Protein AF-0000000076749575 (afdb_homodimer)

Solvent-accessible surface area (backbone atoms only — not comparable to full-atom values): 9629 Å² total; per-residue (Å²): 115,35,79,46,55,61,67,62,52,51,49,38,52,52,51,30,51,53,47,58,76,42,40,63,67,50,50,54,54,46,70,73,43,54,82,83,35,70,66,35,48,53,51,51,49,49,53,54,43,32,58,53,61,72,65,56,68,36,31,25,46,58,69,53,49,50,50,46,53,52,40,45,53,50,48,62,72,40,41,64,64,51,51,59,54,70,72,96,116,34,80,48,56,62,67,62,52,50,46,39,50,51,51,29,50,52,47,59,75,43,39,63,67,51,50,54,55,46,69,73,42,56,81,82,34,68,66,36,49,52,51,51,48,47,53,54,44,31,57,53,60,75,66,54,66,36,31,25,45,57,69,53,49,50,50,47,52,51,40,46,53,50,47,62,72,40,41,66,64,51,51,58,53,69,73,96

Nearest PDB structures (foldseek):
  8buu-assembly1_9  TM=5.639E-01  e=2.829E+00  Neobacillus vireti
  5jw9-assembly1_B  TM=2.881E-01  e=9.577E-01  Homo sapiens
  1xaw-assembly1_A  TM=3.264E-01  e=3.708E+00  Homo sapiens
  8buu-assembly1_9  TM=5.636E-01  e=2.829E+00  Neobacillus vireti
  5jw9-assembly1_B  TM=2.879E-01  e=9.577E-01  Homo sapiens

Radius of gyration: 19.54 Å; Cα contacts (8 Å, |Δi|>4): 168; chains: 2; bounding box: 39×58×42 Å

pLDDT: mean 89.21, std 8.04, range [43.78, 97.44]

Secondary structure (DSSP, 8-state):
-EEE-HHHHHHHHHHHHHHHHTHHHHHHHHHTS-TTSHHHHHHHHHHHHHHHHTT--EEE-HHHHHHHHHHHHHHHHTHHHHHHHHT-/-EEE-HHHHHHHHHHHHHHHHTHHHHHHHHHTS-TTSHHHHHHHHHHHHHHHHTT--EEE-HHHHHHHHHHHHHHHHTHHHHHHHHT-

Sequence (176 aa):
MNIISIETLSRAISDARSIRLHHEPLANYLAQLDANDTNYEELHKLLQLSQQCENLEIQVKPEDAELINRFNALSDQLSYKLASMNAIMNIISIETLSRAISDARSIRLHHEPLANYLAQLDANDTNYEELHKLLQLSQQCENLEIQVKPEDAELINRFNALSDQLSYKLASMNAI

Foldseek 3Di:
DDDDDPVVLVVLLVVLVVCVVCVVVLVVVLVPDDCPDPVNVVSVVVNVVSVVSVVDDDDDPPVVVVVVVVVVVVCVVCVVVVVVVVVD/DDDDDPVVLVVLLVVLVVCVVCVVVLVVVLVPDDCPDPVNVVSVVVNVVSVVSVVDDDDDPPVVVVVVVVVVVVCVVCVVVVVVVVVD

Structure (mmCIF, N/CA/C/O backbone):
data_AF-0000000076749575-model_v1
#
loop_
_entity.id
_entity.type
_entity.pdbx_description
1 polymer 'Uncharacterized protein'
#
loop_
_atom_site.group_PDB
_atom_site.id
_atom_site.type_symbol
_atom_site.label_atom_id
_atom_site.label_alt_id
_atom_site.label_comp_id
_atom_site.label_asym_id
_atom_site.label_entity_id
_atom_site.label_seq_id
_atom_site.pdbx_PDB_ins_code
_atom_site.Cartn_x
_atom_site.Cartn_y
_atom_site.Cartn_z
_atom_site.occupancy
_atom_site.B_iso_or_equiv
_atom_site.auth_seq_id
_atom_site.auth_comp_id
_atom_site.auth_asym_id
_atom_site.auth_atom_id
_atom_site.pdbx_PDB_model_num
ATOM 1 N N . MET A 1 1 ? -20 5.863 -2.236 1 85.69 1 MET A N 1
ATOM 2 C CA . MET A 1 1 ? -18.641 5.312 -2.336 1 85.69 1 MET A CA 1
ATOM 3 C C . MET A 1 1 ? -17.891 5.945 -3.496 1 85.69 1 MET A C 1
ATOM 5 O O . MET A 1 1 ? -18.484 6.332 -4.5 1 85.69 1 MET A O 1
ATOM 9 N N . ASN A 1 2 ? -16.594 6.336 -3.266 1 90.06 2 ASN A N 1
ATOM 10 C CA . ASN A 1 2 ? -15.695 6.875 -4.289 1 90.06 2 ASN A CA 1
ATOM 11 C C . ASN A 1 2 ? -14.609 5.871 -4.668 1 90.06 2 ASN A C 1
ATOM 13 O O . ASN A 1 2 ? -14.109 5.141 -3.814 1 90.06 2 ASN A O 1
ATOM 17 N N . ILE A 1 3 ? -14.469 5.863 -5.934 1 90.94 3 ILE A N 1
ATOM 18 C CA . ILE A 1 3 ? -13.383 5.027 -6.426 1 90.94 3 ILE A CA 1
ATOM 19 C C . ILE A 1 3 ? -12.055 5.754 -6.238 1 90.94 3 ILE A C 1
ATOM 21 O O . ILE A 1 3 ? -11.93 6.938 -6.555 1 90.94 3 ILE A O 1
ATOM 25 N N . ILE A 1 4 ? -11.094 5.047 -5.672 1 91.25 4 ILE A N 1
ATOM 26 C CA . ILE A 1 4 ? -9.75 5.586 -5.508 1 91.25 4 ILE A CA 1
ATOM 27 C C . ILE A 1 4 ? -8.734 4.672 -6.195 1 91.25 4 ILE A C 1
ATOM 29 O O . ILE A 1 4 ? -8.914 3.451 -6.219 1 91.25 4 ILE A O 1
ATOM 33 N N . SER A 1 5 ? -7.801 5.355 -6.836 1 89.38 5 SER A N 1
ATOM 34 C CA . SER A 1 5 ? -6.773 4.543 -7.484 1 89.38 5 SER A CA 1
ATOM 35 C C . SER A 1 5 ? -5.906 3.824 -6.457 1 89.38 5 SER A C 1
ATOM 37 O O . SER A 1 5 ? -5.719 4.312 -5.344 1 89.38 5 SER A O 1
ATOM 39 N N . ILE A 1 6 ? -5.336 2.686 -6.801 1 88.44 6 ILE A N 1
ATOM 40 C CA . ILE A 1 6 ? -4.438 1.899 -5.961 1 88.44 6 ILE A CA 1
ATOM 41 C C . ILE A 1 6 ? -3.217 2.736 -5.586 1 88.44 6 ILE A C 1
ATOM 43 O O . ILE A 1 6 ? -2.725 2.654 -4.457 1 88.44 6 ILE A O 1
ATOM 47 N N . GLU A 1 7 ? -2.76 3.486 -6.508 1 87.62 7 GLU A N 1
ATOM 48 C CA . GLU A 1 7 ? -1.586 4.324 -6.281 1 87.62 7 GLU A CA 1
ATOM 49 C C . GLU A 1 7 ? -1.854 5.367 -5.199 1 87.62 7 GLU A C 1
ATOM 51 O O . GLU A 1 7 ? -1.022 5.578 -4.312 1 87.62 7 GLU A O 1
ATOM 56 N N . THR A 1 8 ? -3.014 6.004 -5.34 1 91.81 8 THR A N 1
ATOM 57 C CA . THR A 1 8 ? -3.393 7.023 -4.367 1 91.81 8 THR A CA 1
ATOM 58 C C . THR A 1 8 ? -3.518 6.418 -2.973 1 91.81 8 THR A C 1
ATOM 60 O O . THR A 1 8 ? -3.018 6.984 -1.997 1 91.81 8 THR A O 1
ATOM 63 N N . LEU A 1 9 ? -4.168 5.309 -2.902 1 92.56 9 LEU A N 1
ATOM 64 C CA . LEU A 1 9 ? -4.375 4.645 -1.62 1 92.56 9 LEU A CA 1
ATOM 65 C C . LEU A 1 9 ? -3.059 4.113 -1.064 1 92.56 9 LEU A C 1
ATOM 67 O O . LEU A 1 9 ? -2.781 4.254 0.128 1 92.56 9 LEU A O 1
ATOM 71 N N . SER A 1 10 ? -2.266 3.5 -1.906 1 89.38 10 SER A N 1
ATOM 72 C CA . SER A 1 10 ? -0.996 2.92 -1.481 1 89.38 10 SER A CA 1
ATOM 73 C C . SER A 1 10 ? -0.059 3.988 -0.928 1 89.38 10 SER A C 1
ATOM 75 O O . SER A 1 10 ? 0.671 3.744 0.035 1 89.38 10 SER A O 1
ATOM 77 N N . ARG A 1 11 ? -0.062 5.102 -1.52 1 90.88 11 ARG A N 1
ATOM 78 C CA . ARG A 1 11 ? 0.76 6.215 -1.054 1 90.88 11 ARG A CA 1
ATOM 79 C C . ARG A 1 11 ? 0.338 6.66 0.343 1 90.88 11 ARG A C 1
ATOM 81 O O . ARG A 1 11 ? 1.185 6.887 1.21 1 90.88 11 ARG A O 1
ATOM 88 N N . ALA A 1 12 ? -0.899 6.809 0.46 1 93.81 12 ALA A N 1
ATOM 89 C CA . ALA A 1 12 ? -1.414 7.227 1.761 1 93.81 12 ALA A CA 1
ATOM 90 C C . ALA A 1 12 ? -1.039 6.227 2.85 1 93.81 12 ALA A C 1
ATOM 92 O O . ALA A 1 12 ? -0.603 6.613 3.936 1 93.81 12 ALA A O 1
ATOM 93 N N . ILE A 1 13 ? -1.18 5.012 2.545 1 90.69 13 ILE A N 1
ATOM 94 C CA . ILE A 1 13 ? -0.894 3.949 3.504 1 90.69 13 ILE A CA 1
ATOM 95 C C . ILE A 1 13 ? 0.596 3.943 3.838 1 90.69 13 ILE A C 1
ATOM 97 O O . ILE A 1 13 ? 0.975 3.861 5.008 1 90.69 13 ILE A O 1
ATOM 101 N N . SER A 1 14 ? 1.415 4.043 2.85 1 89.38 14 SER A N 1
ATOM 102 C CA . SER A 1 14 ? 2.861 4.051 3.045 1 89.38 14 SER A CA 1
ATOM 103 C C . SER A 1 14 ? 3.303 5.25 3.879 1 89.38 14 SER A C 1
ATOM 105 O O . SER A 1 14 ? 4.109 5.109 4.797 1 89.38 14 SER A O 1
ATOM 107 N N . ASP A 1 15 ? 2.787 6.352 3.535 1 91.69 15 ASP A N 1
ATOM 108 C CA . ASP A 1 15 ? 3.145 7.559 4.27 1 91.69 15 ASP A CA 1
ATOM 109 C C . ASP A 1 15 ? 2.666 7.484 5.719 1 91.69 15 ASP A C 1
ATOM 111 O O . ASP A 1 15 ? 3.389 7.875 6.637 1 91.69 15 ASP A O 1
ATOM 115 N N . ALA A 1 16 ? 1.479 7 5.898 1 91.81 16 ALA A N 1
ATOM 116 C CA . ALA A 1 16 ? 0.948 6.871 7.25 1 91.81 16 ALA A CA 1
ATOM 117 C C . ALA A 1 16 ? 1.807 5.926 8.086 1 91.81 16 ALA A C 1
ATOM 119 O O . ALA A 1 16 ? 2.098 6.211 9.25 1 91.81 16 ALA A O 1
ATOM 120 N N . ARG A 1 17 ? 2.211 4.898 7.523 1 87.94 17 ARG A N 1
ATOM 121 C CA . ARG A 1 17 ? 3.064 3.943 8.227 1 87.94 17 ARG A CA 1
ATOM 122 C C . ARG A 1 17 ? 4.41 4.566 8.57 1 87.94 17 ARG A C 1
ATOM 124 O O . ARG A 1 17 ? 4.949 4.328 9.656 1 87.94 17 ARG A O 1
ATOM 131 N N . SER A 1 18 ? 4.934 5.25 7.66 1 89.81 18 SER A N 1
ATOM 132 C CA . SER A 1 18 ? 6.203 5.93 7.898 1 89.81 18 SER A CA 1
ATOM 133 C C . SER A 1 18 ? 6.098 6.91 9.062 1 89.81 18 SER A C 1
ATOM 135 O O . SER A 1 18 ? 6.988 6.973 9.906 1 89.81 18 SER A O 1
ATOM 137 N N . ILE A 1 19 ? 5.086 7.594 9.094 1 90.44 19 ILE A N 1
ATOM 138 C CA . ILE A 1 19 ? 4.863 8.57 10.148 1 90.44 19 ILE A CA 1
ATOM 139 C C . ILE A 1 19 ? 4.707 7.855 11.492 1 90.44 19 ILE A C 1
ATOM 141 O O . ILE A 1 19 ? 5.234 8.305 12.508 1 90.44 19 ILE A O 1
ATOM 145 N N . ARG A 1 20 ? 4.082 6.773 11.43 1 88.94 20 ARG A N 1
ATOM 146 C CA . ARG A 1 20 ? 3.9 5.984 12.641 1 88.94 20 ARG A CA 1
ATOM 147 C C . ARG A 1 20 ? 5.238 5.484 13.18 1 88.94 20 ARG A C 1
ATOM 149 O O . ARG A 1 20 ? 5.469 5.484 14.391 1 88.94 20 ARG A O 1
ATOM 156 N N . LEU A 1 21 ? 6.074 5.102 12.32 1 88.38 21 LEU A N 1
ATOM 157 C CA . LEU A 1 21 ? 7.387 4.586 12.703 1 88.38 21 LEU A CA 1
ATOM 158 C C . LEU A 1 21 ? 8.242 5.688 13.32 1 88.38 21 LEU A C 1
ATOM 160 O O . LEU A 1 21 ? 9.094 5.414 14.172 1 88.38 21 LEU A O 1
ATOM 164 N N . HIS A 1 22 ? 7.98 6.895 12.984 1 86.38 22 HIS A N 1
ATOM 165 C CA . HIS A 1 22 ? 8.758 8.031 13.477 1 86.38 22 HIS A CA 1
ATOM 166 C C . HIS A 1 22 ? 7.934 8.883 14.438 1 86.38 22 HIS A C 1
ATOM 168 O O . HIS A 1 22 ? 8.195 10.078 14.594 1 86.38 22 HIS A O 1
ATOM 174 N N . HIS A 1 23 ? 6.941 8.352 14.969 1 86.88 23 HIS A N 1
ATOM 175 C CA . HIS A 1 23 ? 5.992 9.109 15.773 1 86.88 23 HIS A CA 1
ATOM 176 C C . HIS A 1 23 ? 6.691 9.805 16.938 1 86.88 23 HIS A C 1
ATOM 178 O O . HIS A 1 23 ? 6.434 10.977 17.203 1 86.88 23 HIS A O 1
ATOM 184 N N . GLU A 1 24 ? 7.594 9.086 17.562 1 86.62 24 GLU A N 1
ATOM 185 C CA . GLU A 1 24 ? 8.227 9.625 18.766 1 86.62 24 GLU A CA 1
ATOM 186 C C . GLU A 1 24 ? 9.117 10.82 18.422 1 86.62 24 GLU A C 1
ATOM 188 O O . GLU A 1 24 ? 8.984 11.891 19.016 1 86.62 24 GLU A O 1
ATOM 193 N N . PRO A 1 25 ? 10.055 10.648 17.516 1 86.69 25 PRO A N 1
ATOM 194 C CA . PRO A 1 25 ? 10.852 11.82 17.141 1 86.69 25 PRO A CA 1
ATOM 195 C C . PRO A 1 25 ? 9.984 13.008 16.719 1 86.69 25 PRO A C 1
ATOM 197 O O . PRO A 1 25 ? 10.305 14.156 17.047 1 86.69 25 PRO A O 1
ATOM 200 N N . LEU A 1 26 ? 8.922 12.812 16.016 1 87.88 26 LEU A N 1
ATOM 201 C CA . LEU A 1 26 ? 8.039 13.875 15.547 1 87.88 26 LEU A CA 1
ATOM 202 C C . LEU A 1 26 ? 7.32 14.531 16.719 1 87.88 26 LEU A C 1
ATOM 204 O O . LEU A 1 26 ? 7.195 15.758 16.766 1 87.88 26 LEU A O 1
ATOM 208 N N . ALA A 1 27 ? 6.875 13.703 17.578 1 86.06 27 ALA A N 1
ATOM 209 C CA . ALA A 1 27 ? 6.195 14.219 18.75 1 86.06 27 ALA A CA 1
ATOM 210 C C . ALA A 1 27 ? 7.141 15.062 19.609 1 86.06 27 ALA A C 1
ATOM 212 O O . ALA A 1 27 ? 6.75 16.109 20.125 1 86.06 27 ALA A O 1
ATOM 213 N N . ASN A 1 28 ? 8.328 14.625 19.75 1 87.19 28 ASN A N 1
ATOM 214 C CA . ASN A 1 28 ? 9.336 15.375 20.5 1 87.19 28 ASN A CA 1
ATOM 215 C C . ASN A 1 28 ? 9.641 16.719 19.844 1 87.19 28 ASN A C 1
ATOM 217 O O . ASN A 1 28 ? 9.797 17.719 20.531 1 87.19 28 ASN A O 1
ATOM 221 N N . TYR A 1 29 ? 9.797 16.672 18.578 1 87.75 29 TYR A N 1
ATOM 222 C CA . TYR A 1 29 ? 10.016 17.906 17.828 1 87.75 29 TYR A CA 1
ATOM 223 C C . TYR A 1 29 ? 8.852 18.875 18.016 1 87.75 29 TYR A C 1
ATOM 225 O O . TYR A 1 29 ? 9.062 20.062 18.266 1 87.75 29 TYR A O 1
ATOM 233 N N . LEU A 1 30 ? 7.648 18.344 18.031 1 89.38 30 LEU A N 1
ATOM 234 C CA . LEU A 1 30 ? 6.453 19.172 18.172 1 89.38 30 LEU A CA 1
ATOM 235 C C . LEU A 1 30 ? 6.359 19.781 19.562 1 89.38 30 LEU A C 1
ATOM 237 O O . LEU A 1 30 ? 5.887 20.906 19.734 1 89.38 30 LEU A O 1
ATOM 241 N N . ALA A 1 31 ? 6.781 19.062 20.469 1 89.62 31 ALA A N 1
ATOM 242 C CA . ALA A 1 31 ? 6.727 19.516 21.859 1 89.62 31 ALA A CA 1
ATOM 243 C C . ALA A 1 31 ? 7.629 20.719 22.078 1 89.62 31 ALA A C 1
ATOM 245 O O . ALA A 1 31 ? 7.449 21.484 23.031 1 89.62 31 ALA A O 1
ATOM 246 N N . GLN A 1 32 ? 8.586 20.828 21.203 1 89.12 32 GLN A N 1
ATOM 247 C CA . GLN A 1 32 ? 9.539 21.938 21.328 1 89.12 32 GLN A CA 1
ATOM 248 C C . GLN A 1 32 ? 9.047 23.172 20.594 1 89.12 32 GLN A C 1
ATOM 250 O O . GLN A 1 32 ? 9.602 24.266 20.766 1 89.12 32 GLN A O 1
ATOM 255 N N . LEU A 1 33 ? 8.031 22.969 19.828 1 88 33 LEU A N 1
ATOM 256 C CA . LEU A 1 33 ? 7.508 24.078 19.031 1 88 33 LEU A CA 1
ATOM 257 C C . LEU A 1 33 ? 6.375 24.781 19.766 1 88 33 LEU A C 1
ATOM 259 O O . LEU A 1 33 ? 5.652 24.172 20.547 1 88 33 LEU A O 1
ATOM 263 N N . ASP A 1 34 ? 6.309 26.109 19.438 1 91.06 34 ASP A N 1
ATOM 264 C CA . ASP A 1 34 ? 5.137 26.859 19.875 1 91.06 34 ASP A CA 1
ATOM 265 C C . ASP A 1 34 ? 3.883 26.406 19.125 1 91.06 34 ASP A C 1
ATOM 267 O O . ASP A 1 34 ? 3.924 26.188 17.922 1 91.06 34 ASP A O 1
ATOM 271 N N . ALA A 1 35 ? 2.744 26.266 19.859 1 86.56 35 ALA A N 1
ATOM 272 C CA . ALA A 1 35 ? 1.498 25.781 19.281 1 86.56 35 ALA A CA 1
ATOM 273 C C . ALA A 1 35 ? 0.988 26.719 18.188 1 86.56 35 ALA A C 1
ATOM 275 O O . ALA A 1 35 ? 0.21 26.312 17.328 1 86.56 35 ALA A O 1
ATOM 276 N N . ASN A 1 36 ? 1.546 27.953 18.234 1 91.06 36 ASN A N 1
ATOM 277 C CA . ASN A 1 36 ? 1.109 28.938 17.25 1 91.06 36 ASN A CA 1
ATOM 278 C C . ASN A 1 36 ? 2.035 28.969 16.047 1 91.06 36 ASN A C 1
ATOM 280 O O . ASN A 1 36 ? 1.785 29.703 15.086 1 91.06 36 ASN A O 1
ATOM 284 N N . ASP A 1 37 ? 2.971 28.156 16.062 1 90.5 37 ASP A N 1
ATOM 285 C CA . ASP A 1 37 ? 3.889 28.031 14.93 1 90.5 37 ASP A CA 1
ATOM 286 C C . ASP A 1 37 ? 3.234 27.281 13.773 1 90.5 37 ASP A C 1
ATOM 288 O O . ASP A 1 37 ? 2.543 26.281 13.984 1 90.5 37 ASP A O 1
ATOM 292 N N . THR A 1 38 ? 3.379 27.859 12.602 1 89.94 38 THR A N 1
ATOM 293 C CA . THR A 1 38 ? 2.803 27.25 11.406 1 89.94 38 THR A CA 1
ATOM 294 C C . THR A 1 38 ? 3.293 25.812 11.242 1 89.94 38 THR A C 1
ATOM 296 O O . THR A 1 38 ? 2.533 24.938 10.828 1 89.94 38 THR A O 1
ATOM 299 N N . ASN A 1 39 ? 4.527 25.594 11.586 1 87.06 39 ASN A N 1
ATOM 300 C CA . ASN A 1 39 ? 5.082 24.234 11.5 1 87.06 39 ASN A CA 1
ATOM 301 C C . ASN A 1 39 ? 4.391 23.281 12.477 1 87.06 39 ASN A C 1
ATOM 303 O O . ASN A 1 39 ? 4.172 22.125 12.156 1 87.06 39 ASN A O 1
ATOM 307 N N . TYR A 1 40 ? 4.141 23.812 13.609 1 91.88 40 TYR A N 1
ATOM 308 C CA . TYR A 1 40 ? 3.43 23 14.594 1 91.88 40 TYR A CA 1
ATOM 309 C C . TYR A 1 40 ? 2.053 22.594 14.078 1 91.88 40 TYR A C 1
ATOM 311 O O . TYR A 1 40 ? 1.685 21.422 14.125 1 91.88 40 TYR A O 1
ATOM 319 N N . GLU A 1 41 ? 1.315 23.531 13.562 1 93.75 41 GLU A N 1
ATOM 320 C CA . GLU A 1 41 ? -0.039 23.281 13.086 1 93.75 41 GLU A CA 1
ATOM 321 C C . GLU A 1 41 ? -0.037 22.25 11.953 1 93.75 41 GLU A C 1
ATOM 323 O O . GLU A 1 41 ? -0.853 21.328 11.938 1 93.75 41 GLU A O 1
ATOM 328 N N . GLU A 1 42 ? 0.853 22.453 11.039 1 93.62 42 GLU A N 1
ATOM 329 C CA . GLU A 1 42 ? 0.911 21.594 9.859 1 93.62 42 GLU A CA 1
ATOM 330 C C . GLU A 1 42 ? 1.322 20.172 10.242 1 93.62 42 GLU A C 1
ATOM 332 O O . GLU A 1 42 ? 0.713 19.203 9.789 1 93.62 42 GLU A O 1
ATOM 337 N N . LEU A 1 43 ? 2.285 20.078 11.07 1 92.12 43 LEU A N 1
ATOM 338 C CA . LEU A 1 43 ? 2.777 18.766 11.477 1 92.12 43 LEU A CA 1
ATOM 339 C C . LEU A 1 43 ? 1.768 18.062 12.375 1 92.12 43 LEU A C 1
ATOM 341 O O . LEU A 1 43 ? 1.584 16.844 12.281 1 92.12 43 LEU A O 1
ATOM 345 N N . HIS A 1 44 ? 1.234 18.828 13.227 1 93.44 44 HIS A N 1
ATOM 346 C CA . HIS A 1 44 ? 0.193 18.281 14.086 1 93.44 44 HIS A CA 1
ATOM 347 C C . HIS A 1 44 ? -0.973 17.734 13.258 1 93.44 44 HIS A C 1
ATOM 349 O O . HIS A 1 44 ? -1.472 16.641 13.523 1 93.44 44 HIS A O 1
ATOM 355 N N . LYS A 1 45 ? -1.374 18.516 12.289 1 95.25 45 LYS A N 1
ATOM 356 C CA . LYS A 1 45 ? -2.445 18.094 11.391 1 95.25 45 LYS A CA 1
ATOM 357 C C . LYS A 1 45 ? -2.055 16.828 10.625 1 95.25 45 LYS A C 1
ATOM 359 O O . LYS A 1 45 ? -2.881 15.945 10.422 1 95.25 45 LYS A O 1
ATOM 364 N N . LEU A 1 46 ? -0.857 16.797 10.188 1 95.25 46 LEU A N 1
ATOM 365 C CA . LEU A 1 46 ? -0.363 15.633 9.477 1 95.25 46 LEU A CA 1
ATOM 366 C C . LEU A 1 46 ? -0.442 14.383 10.352 1 95.25 46 LEU A C 1
ATOM 368 O O . LEU A 1 46 ? -0.852 13.32 9.891 1 95.25 46 LEU A O 1
ATOM 372 N N . LEU A 1 47 ? -0.092 14.508 11.562 1 93.19 47 LEU A N 1
ATOM 373 C CA . LEU A 1 47 ? -0.141 13.383 12.492 1 93.19 47 LEU A CA 1
ATOM 374 C C . LEU A 1 47 ? -1.573 12.898 12.688 1 93.19 47 LEU A C 1
ATOM 376 O O . LEU A 1 47 ? -1.827 11.695 12.719 1 93.19 47 LEU A O 1
ATOM 380 N N . GLN A 1 48 ? -2.461 13.844 12.859 1 93.62 48 GLN A N 1
ATOM 381 C CA . GLN A 1 48 ? -3.867 13.508 13.047 1 93.62 48 GLN A CA 1
ATOM 382 C C . GLN A 1 48 ? -4.43 12.789 11.828 1 93.62 48 GLN A C 1
ATOM 384 O O . GLN A 1 48 ? -5.121 11.773 11.961 1 93.62 48 GLN A O 1
ATOM 389 N N . LEU A 1 49 ? -4.129 13.367 10.688 1 95.88 49 LEU A N 1
ATOM 390 C CA . LEU A 1 49 ? -4.605 12.75 9.453 1 95.88 49 LEU A CA 1
ATOM 391 C C . LEU A 1 49 ? -4.008 11.359 9.273 1 95.88 49 LEU A C 1
ATOM 393 O O . LEU A 1 49 ? -4.691 10.445 8.805 1 95.88 49 LEU A O 1
ATOM 397 N N . SER A 1 50 ? -2.785 11.156 9.555 1 94.31 50 SER A N 1
ATOM 398 C CA . SER A 1 50 ? -2.129 9.859 9.43 1 94.31 50 SER A CA 1
ATOM 399 C C . SER A 1 50 ? -2.834 8.805 10.273 1 94.31 50 SER A C 1
ATOM 401 O O . SER A 1 50 ? -3.025 7.672 9.82 1 94.31 50 SER A O 1
ATOM 403 N N . GLN A 1 51 ? -3.217 9.141 11.5 1 92.38 51 GLN A N 1
ATOM 404 C CA . GLN A 1 51 ? -3.916 8.211 12.383 1 92.38 51 GLN A CA 1
ATOM 405 C C . GLN A 1 51 ? -5.277 7.828 11.805 1 92.38 51 GLN A C 1
ATOM 407 O O . GLN A 1 51 ? -5.699 6.672 11.906 1 92.38 51 GLN A O 1
ATOM 412 N N . GLN A 1 52 ? -5.883 8.797 11.25 1 93.25 52 GLN A N 1
ATOM 413 C CA . GLN A 1 52 ? -7.191 8.539 10.656 1 93.25 52 GLN A CA 1
ATOM 414 C C . GLN A 1 52 ? -7.074 7.617 9.445 1 93.25 52 GLN A C 1
ATOM 416 O O . GLN A 1 52 ? -7.953 6.789 9.203 1 93.25 52 GLN A O 1
ATOM 421 N N . CYS A 1 53 ? -5.941 7.75 8.711 1 93.06 53 CYS A N 1
ATOM 422 C CA . CYS A 1 53 ? -5.734 6.934 7.52 1 93.06 53 CYS A CA 1
ATOM 423 C C . CYS A 1 53 ? -5.508 5.473 7.895 1 93.06 53 CYS A C 1
ATOM 425 O O . CYS A 1 53 ? -5.75 4.574 7.086 1 93.06 53 CYS A O 1
ATOM 427 N N . GLU A 1 54 ? -5.156 5.234 9.07 1 86.19 54 GLU A N 1
ATOM 428 C CA . GLU A 1 54 ? -4.926 3.861 9.516 1 86.19 54 GLU A CA 1
ATOM 429 C C . GLU A 1 54 ? -6.242 3.139 9.773 1 86.19 54 GLU A C 1
ATOM 431 O O . GLU A 1 54 ? -6.277 1.91 9.859 1 86.19 54 GLU A O 1
ATOM 436 N N . ASN A 1 55 ? -7.266 3.895 9.883 1 84.31 55 ASN A N 1
ATOM 437 C CA . ASN A 1 55 ? -8.555 3.316 10.234 1 84.31 55 ASN A CA 1
ATOM 438 C C . ASN A 1 55 ? -9.539 3.361 9.062 1 84.31 55 ASN A C 1
ATOM 440 O O . ASN A 1 55 ? -10.75 3.346 9.266 1 84.31 55 ASN A O 1
ATOM 444 N N . LEU A 1 56 ? -9 3.475 7.922 1 88.81 56 LEU A N 1
ATOM 445 C CA . LEU A 1 56 ? -9.852 3.529 6.738 1 88.81 56 LEU A CA 1
ATOM 446 C C . LEU A 1 56 ? -10.586 2.209 6.539 1 88.81 56 LEU A C 1
ATOM 448 O O . LEU A 1 56 ? -10.031 1.138 6.785 1 88.81 56 LEU A O 1
ATOM 452 N N . GLU A 1 57 ? -11.828 2.396 6.156 1 87.88 57 GLU A N 1
ATOM 453 C CA . GLU A 1 57 ? -12.578 1.229 5.711 1 87.88 57 GLU A CA 1
ATOM 454 C C . GLU A 1 57 ? -12.539 1.091 4.191 1 87.88 57 GLU A C 1
ATOM 456 O O . GLU A 1 57 ? -13.062 1.943 3.471 1 87.88 57 GLU A O 1
ATOM 461 N N . ILE A 1 58 ? -11.969 0.084 3.723 1 92.31 58 ILE A N 1
ATOM 462 C CA . ILE A 1 58 ? -11.789 -0.16 2.295 1 92.31 58 ILE A CA 1
ATOM 463 C C . ILE A 1 58 ? -12.734 -1.271 1.84 1 92.31 58 ILE A C 1
ATOM 465 O O . ILE A 1 58 ? -12.836 -2.314 2.49 1 92.31 58 ILE A O 1
ATOM 469 N N . GLN A 1 59 ? -13.367 -0.912 0.755 1 92.62 59 GLN A N 1
ATOM 470 C CA . GLN A 1 59 ? -14.266 -1.908 0.192 1 92.62 59 GLN A CA 1
ATOM 471 C C . GLN A 1 59 ? -13.852 -2.293 -1.225 1 92.62 59 GLN A C 1
ATOM 473 O O . GLN A 1 59 ? -13.422 -1.44 -2.004 1 92.62 59 GLN A O 1
ATOM 478 N N . VAL A 1 60 ? -13.961 -3.611 -1.484 1 92.25 60 VAL A N 1
ATOM 479 C CA . VAL A 1 60 ? -13.711 -4.141 -2.82 1 92.25 60 VAL A CA 1
ATOM 480 C C . VAL A 1 60 ? -14.828 -5.102 -3.211 1 92.25 60 VAL A C 1
ATOM 482 O O . VAL A 1 60 ? -15.609 -5.539 -2.357 1 92.25 60 VAL A O 1
ATOM 485 N N . LYS A 1 61 ? -14.992 -5.27 -4.504 1 93.12 61 LYS A N 1
ATOM 486 C CA . LYS A 1 61 ? -15.922 -6.293 -4.969 1 93.12 61 LYS A CA 1
ATOM 487 C C . LYS A 1 61 ? -15.547 -7.668 -4.422 1 93.12 61 LYS A C 1
ATOM 489 O O . LYS A 1 61 ? -14.367 -7.934 -4.16 1 93.12 61 LYS A O 1
ATOM 494 N N . PRO A 1 62 ? -16.547 -8.469 -4.184 1 93.81 62 PRO A N 1
ATOM 495 C CA . PRO A 1 62 ? -16.266 -9.812 -3.668 1 93.81 62 PRO A CA 1
ATOM 496 C C . PRO A 1 62 ? -15.227 -10.555 -4.488 1 93.81 62 PRO A C 1
ATOM 498 O O . PRO A 1 62 ? -14.352 -11.219 -3.926 1 93.81 62 PRO A O 1
ATOM 501 N N . GLU A 1 63 ? -15.289 -10.477 -5.781 1 93.62 63 GLU A N 1
ATOM 502 C CA . GLU A 1 63 ? -14.336 -11.156 -6.656 1 93.62 63 GLU A CA 1
ATOM 503 C C . GLU A 1 63 ? -12.922 -10.609 -6.469 1 93.62 63 GLU A C 1
ATOM 505 O O . GLU A 1 63 ? -11.945 -11.352 -6.566 1 93.62 63 GLU A O 1
ATOM 510 N N . ASP A 1 64 ? -12.891 -9.312 -6.254 1 93.69 64 ASP A N 1
ATOM 511 C CA . ASP A 1 64 ? -11.594 -8.703 -6.02 1 93.69 64 ASP A CA 1
ATOM 512 C C . ASP A 1 64 ? -11.031 -9.102 -4.656 1 93.69 64 ASP A C 1
ATOM 514 O O . ASP A 1 64 ? -9.828 -9.305 -4.508 1 93.69 64 ASP A O 1
ATOM 518 N N . ALA A 1 65 ? -11.914 -9.18 -3.648 1 94.69 65 ALA A N 1
ATOM 519 C CA . ALA A 1 65 ? -11.477 -9.648 -2.334 1 94.69 65 ALA A CA 1
ATOM 520 C C . ALA A 1 65 ? -10.914 -11.062 -2.418 1 94.69 65 ALA A C 1
ATOM 522 O O . ALA A 1 65 ? -9.883 -11.359 -1.811 1 94.69 65 ALA A O 1
ATOM 523 N N . GLU A 1 66 ? -11.578 -11.867 -3.172 1 95.56 66 GLU A N 1
ATOM 524 C CA . GLU A 1 66 ? -11.102 -13.234 -3.361 1 95.56 66 GLU A CA 1
ATOM 525 C C . GLU A 1 66 ? -9.758 -13.258 -4.09 1 95.56 66 GLU A C 1
ATOM 527 O O . GLU A 1 66 ? -8.867 -14.031 -3.738 1 95.56 66 GLU A O 1
ATOM 532 N N . LEU A 1 67 ? -9.664 -12.438 -5.129 1 96.56 67 LEU A N 1
ATOM 533 C CA . LEU A 1 67 ? -8.422 -12.305 -5.879 1 96.56 67 LEU A CA 1
ATOM 534 C C . LEU A 1 67 ? -7.27 -11.93 -4.957 1 96.56 67 LEU A C 1
ATOM 536 O O . LEU A 1 67 ? -6.203 -12.547 -5.008 1 96.56 67 LEU A O 1
ATOM 540 N N . ILE A 1 68 ? -7.453 -10.961 -4.125 1 96.31 68 ILE A N 1
ATOM 541 C CA . ILE A 1 68 ? -6.445 -10.461 -3.197 1 96.31 68 ILE A CA 1
ATOM 542 C C . ILE A 1 68 ? -6.02 -11.586 -2.25 1 96.31 68 ILE A C 1
ATOM 544 O O . ILE A 1 68 ? -4.824 -11.805 -2.041 1 96.31 68 ILE A O 1
ATOM 548 N N . ASN A 1 69 ? -6.992 -12.305 -1.732 1 96.25 69 ASN A N 1
ATOM 549 C CA . ASN A 1 69 ? -6.699 -13.383 -0.797 1 96.25 69 ASN A CA 1
ATOM 550 C C . ASN A 1 69 ? -5.91 -14.508 -1.467 1 96.25 69 ASN A C 1
ATOM 552 O O . ASN A 1 69 ? -4.957 -15.023 -0.89 1 96.25 69 ASN A O 1
ATOM 556 N N . ARG A 1 70 ? -6.262 -14.82 -2.654 1 96.75 70 ARG A N 1
ATOM 557 C CA . ARG A 1 70 ? -5.562 -15.859 -3.4 1 96.75 70 ARG A CA 1
ATOM 558 C C . ARG A 1 70 ? -4.141 -15.43 -3.742 1 96.75 70 ARG A C 1
ATOM 560 O O . ARG A 1 70 ? -3.199 -16.219 -3.611 1 96.75 70 ARG A O 1
ATOM 567 N N . PHE A 1 71 ? -4.016 -14.203 -4.105 1 97.38 71 PHE A N 1
ATOM 568 C CA . PHE A 1 71 ? -2.701 -13.68 -4.453 1 97.38 71 PHE A CA 1
ATOM 569 C C . PHE A 1 71 ? -1.785 -13.656 -3.234 1 97.38 71 PHE A C 1
ATOM 571 O O . PHE A 1 71 ? -0.64 -14.109 -3.305 1 97.38 71 PHE A O 1
ATOM 578 N N . ASN A 1 72 ? -2.297 -13.172 -2.182 1 96.56 72 ASN A N 1
ATOM 579 C CA . ASN A 1 72 ? -1.49 -13.133 -0.967 1 96.56 72 ASN A CA 1
ATOM 580 C C . ASN A 1 72 ? -1.086 -14.531 -0.51 1 96.56 72 ASN A C 1
ATOM 582 O O . ASN A 1 72 ? 0.057 -14.75 -0.104 1 96.56 72 ASN A O 1
ATOM 586 N N . ALA A 1 73 ? -2.062 -15.516 -0.569 1 96.31 73 ALA A N 1
ATOM 587 C CA . ALA A 1 73 ? -1.775 -16.891 -0.158 1 96.31 73 ALA A CA 1
ATOM 588 C C . ALA A 1 73 ? -0.695 -17.516 -1.038 1 96.31 73 ALA A C 1
ATOM 590 O O . ALA A 1 73 ? 0.237 -18.141 -0.535 1 96.31 73 ALA A O 1
ATOM 591 N N . LEU A 1 74 ? -0.79 -17.281 -2.316 1 96.38 74 LEU A N 1
ATOM 592 C CA . LEU A 1 74 ? 0.177 -17.859 -3.248 1 96.38 74 LEU A CA 1
ATOM 593 C C . LEU A 1 74 ? 1.536 -17.172 -3.102 1 96.38 74 LEU A C 1
ATOM 595 O O . LEU A 1 74 ? 2.574 -17.844 -3.174 1 96.38 74 LEU A O 1
ATOM 599 N N . SER A 1 75 ? 1.543 -15.867 -2.91 1 94.5 75 SER A N 1
ATOM 600 C CA . SER A 1 75 ? 2.777 -15.125 -2.672 1 94.5 75 SER A CA 1
ATOM 601 C C . SER A 1 75 ? 3.502 -15.641 -1.433 1 94.5 75 SER A C 1
ATOM 603 O O . SER A 1 75 ? 4.727 -15.789 -1.439 1 94.5 75 SER A O 1
ATOM 605 N N . ASP A 1 76 ? 2.756 -15.914 -0.355 1 93.94 76 ASP A N 1
ATOM 606 C CA . ASP A 1 76 ? 3.332 -16.469 0.863 1 93.94 76 ASP A CA 1
ATOM 607 C C . ASP A 1 76 ? 3.949 -17.844 0.598 1 93.94 76 ASP A C 1
ATOM 609 O O . ASP A 1 76 ? 5.043 -18.141 1.086 1 93.94 76 ASP A O 1
ATOM 613 N N . GLN A 1 77 ? 3.209 -18.594 -0.187 1 92.94 77 GLN A N 1
ATOM 614 C CA . GLN A 1 77 ? 3.637 -19.953 -0.473 1 92.94 77 GLN A CA 1
ATOM 615 C C . GLN A 1 77 ? 4.926 -19.969 -1.292 1 92.94 77 GLN A C 1
ATOM 617 O O . GLN A 1 77 ? 5.781 -20.828 -1.099 1 92.94 77 GLN A O 1
ATOM 622 N N . LEU A 1 78 ? 5.086 -18.953 -2.113 1 92.56 78 LEU A N 1
ATOM 623 C CA . LEU A 1 78 ? 6.199 -18.953 -3.057 1 92.56 78 LEU A CA 1
ATOM 624 C C . LEU A 1 78 ? 7.289 -17.984 -2.613 1 92.56 78 LEU A C 1
ATOM 626 O O . LEU A 1 78 ? 8.211 -17.688 -3.375 1 92.56 78 LEU A O 1
ATOM 630 N N . SER A 1 79 ? 7.148 -17.438 -1.416 1 87.12 79 SER A N 1
ATOM 631 C CA . SER A 1 79 ? 8.031 -16.375 -0.938 1 87.12 79 SER A CA 1
ATOM 632 C C . SER A 1 79 ? 9.492 -16.828 -0.97 1 87.12 79 SER A C 1
ATOM 634 O O . SER A 1 79 ? 10.375 -16.047 -1.364 1 87.12 79 SER A O 1
ATOM 636 N N . TYR A 1 80 ? 9.711 -18.016 -0.586 1 82.88 80 TYR A N 1
ATOM 637 C CA . TYR A 1 80 ? 11.078 -18.516 -0.559 1 82.88 80 TYR A CA 1
ATOM 638 C C . TYR A 1 80 ? 11.641 -18.656 -1.971 1 82.88 80 TYR A C 1
ATOM 640 O O . TYR A 1 80 ? 12.797 -18.297 -2.223 1 82.88 80 TYR A O 1
ATOM 648 N N . LYS A 1 81 ? 10.828 -19.172 -2.885 1 80.31 81 LYS A N 1
ATOM 649 C CA . LYS A 1 81 ? 11.242 -19.344 -4.273 1 80.31 81 LYS A CA 1
ATOM 650 C C . LYS A 1 81 ? 11.547 -18 -4.922 1 80.31 81 LYS A C 1
ATOM 652 O O . LYS A 1 81 ? 12.547 -17.844 -5.629 1 80.31 81 LYS A O 1
ATOM 657 N N . LEU A 1 82 ? 10.781 -17.031 -4.621 1 82.69 82 LEU A N 1
ATOM 658 C CA . LEU A 1 82 ? 10.945 -15.68 -5.16 1 82.69 82 LEU A CA 1
ATOM 659 C C . LEU A 1 82 ? 12.195 -15.016 -4.598 1 82.69 82 LEU A C 1
ATOM 661 O O . LEU A 1 82 ? 12.922 -14.336 -5.324 1 82.69 82 LEU A O 1
ATOM 665 N N . ALA A 1 83 ? 12.422 -15.188 -3.35 1 78.5 83 ALA A N 1
ATOM 666 C CA . ALA A 1 83 ? 13.609 -14.625 -2.713 1 78.5 83 ALA A CA 1
ATOM 667 C C . ALA A 1 83 ? 14.883 -15.188 -3.336 1 78.5 83 ALA A C 1
ATOM 669 O O . ALA A 1 83 ? 15.867 -14.461 -3.52 1 78.5 83 ALA A O 1
ATOM 670 N N . SER A 1 84 ? 14.867 -16.375 -3.609 1 75.38 84 SER A N 1
ATOM 671 C CA . SER A 1 84 ? 16.031 -17.016 -4.203 1 75.38 84 SER A CA 1
ATOM 672 C C . SER A 1 84 ? 16.297 -16.5 -5.613 1 75.38 84 SER A C 1
ATOM 674 O O . SER A 1 84 ? 17.438 -16.453 -6.059 1 75.38 84 SER A O 1
ATOM 676 N N . MET A 1 85 ? 15.305 -16.094 -6.281 1 73.56 85 MET A N 1
ATOM 677 C CA . MET A 1 85 ? 15.43 -15.57 -7.641 1 73.56 85 MET A CA 1
ATOM 678 C C . MET A 1 85 ? 15.969 -14.148 -7.637 1 73.56 85 MET A C 1
ATOM 680 O O . MET A 1 85 ? 16.656 -13.734 -8.57 1 73.56 85 MET A O 1
ATOM 684 N N . ASN A 1 86 ? 15.5 -13.391 -6.645 1 63.53 86 ASN A N 1
ATOM 685 C CA . ASN A 1 86 ? 15.969 -12.008 -6.535 1 63.53 86 ASN A CA 1
ATOM 686 C C . ASN A 1 86 ? 17.438 -11.945 -6.137 1 63.53 86 ASN A C 1
ATOM 688 O O . ASN A 1 86 ? 18.078 -10.906 -6.309 1 63.53 86 ASN A O 1
ATOM 692 N N . ALA A 1 87 ? 17.828 -12.977 -5.48 1 56.91 87 ALA A N 1
ATOM 693 C CA . ALA A 1 87 ? 19.219 -13.062 -5.066 1 56.91 87 ALA A CA 1
ATOM 694 C C . ALA A 1 87 ? 20.125 -13.438 -6.242 1 56.91 87 ALA A C 1
ATOM 696 O O . ALA A 1 87 ? 21.344 -13.352 -6.145 1 56.91 87 ALA A O 1
ATOM 697 N N . ILE A 1 88 ? 19.516 -13.75 -7.281 1 43.81 88 ILE A N 1
ATOM 698 C CA . ILE A 1 88 ? 20.359 -14.039 -8.438 1 43.81 88 ILE A CA 1
ATOM 699 C C . ILE A 1 88 ? 20.438 -12.812 -9.344 1 43.81 88 ILE A C 1
ATOM 701 O O . ILE A 1 88 ? 19.438 -12.125 -9.555 1 43.81 88 ILE A O 1
ATOM 705 N N . MET B 1 1 ? -20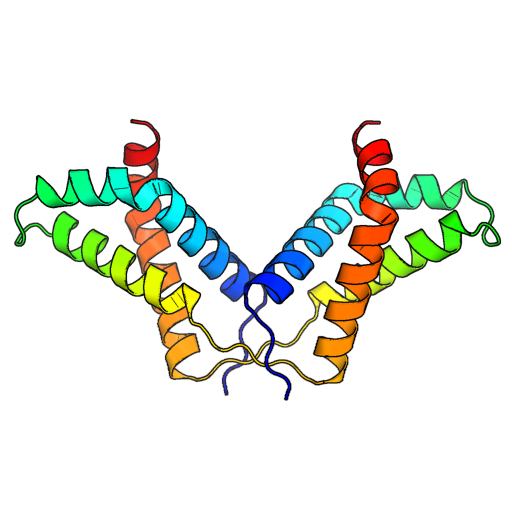.109 -5.746 -1.809 1 85.44 1 MET B N 1
ATOM 706 C CA . MET B 1 1 ? -18.812 -5.215 -1.446 1 85.44 1 MET B CA 1
ATOM 707 C C . MET B 1 1 ? -18.297 -5.855 -0.16 1 85.44 1 MET B C 1
ATOM 709 O O . MET B 1 1 ? -19.078 -6.223 0.711 1 85.44 1 MET B O 1
ATOM 713 N N . ASN B 1 2 ? -16.984 -6.281 -0.126 1 90 2 ASN B N 1
ATOM 714 C CA . ASN B 1 2 ? -16.312 -6.828 1.051 1 90 2 ASN B CA 1
ATOM 715 C C . ASN B 1 2 ? -15.32 -5.84 1.644 1 90 2 ASN B C 1
ATOM 717 O O . ASN B 1 2 ? -14.664 -5.102 0.91 1 90 2 ASN B O 1
ATOM 721 N N . ILE B 1 3 ? -15.422 -5.855 2.908 1 90.81 3 ILE B N 1
ATOM 722 C CA . ILE B 1 3 ? -14.438 -5.035 3.613 1 90.81 3 ILE B CA 1
ATOM 723 C C . ILE B 1 3 ? -13.109 -5.777 3.689 1 90.81 3 ILE B C 1
ATOM 725 O O . ILE B 1 3 ? -13.07 -6.965 4.023 1 90.81 3 ILE B O 1
ATOM 729 N N . ILE B 1 4 ? -12.047 -5.098 3.322 1 91.38 4 ILE B N 1
ATOM 730 C CA . ILE B 1 4 ? -10.703 -5.656 3.422 1 91.38 4 ILE B CA 1
ATOM 731 C C . ILE B 1 4 ? -9.836 -4.758 4.301 1 91.38 4 ILE B C 1
ATOM 733 O O . ILE B 1 4 ? -9.992 -3.533 4.293 1 91.38 4 ILE B O 1
ATOM 737 N N . SER B 1 5 ? -9.055 -5.445 5.117 1 89.44 5 SER B N 1
ATOM 738 C CA . SER B 1 5 ? -8.172 -4.648 5.961 1 89.44 5 SER B CA 1
ATOM 739 C C . SER B 1 5 ? -7.109 -3.936 5.129 1 89.44 5 SER B C 1
ATOM 741 O O . SER B 1 5 ? -6.707 -4.426 4.074 1 89.44 5 SER B O 1
ATOM 743 N N . ILE B 1 6 ? -6.617 -2.801 5.574 1 88.5 6 ILE B N 1
ATOM 744 C CA . ILE B 1 6 ? -5.566 -2.02 4.934 1 88.5 6 ILE B CA 1
ATOM 745 C C . ILE B 1 6 ? -4.301 -2.863 4.805 1 88.5 6 ILE B C 1
ATOM 747 O O . ILE B 1 6 ? -3.592 -2.781 3.801 1 88.5 6 ILE B O 1
ATOM 751 N N . GLU B 1 7 ? -4.039 -3.635 5.801 1 87.62 7 GLU B N 1
ATOM 752 C CA . GLU B 1 7 ? -2.85 -4.48 5.809 1 87.62 7 GLU B CA 1
ATOM 753 C C . GLU B 1 7 ? -2.904 -5.52 4.691 1 87.62 7 GLU B C 1
ATOM 755 O O . GLU B 1 7 ? -1.912 -5.738 3.992 1 87.62 7 GLU B O 1
ATOM 760 N N . THR B 1 8 ? -4.09 -6.141 4.598 1 91.75 8 THR B N 1
ATOM 761 C CA . THR B 1 8 ? -4.277 -7.152 3.564 1 91.75 8 THR B CA 1
ATOM 762 C C . THR B 1 8 ? -4.113 -6.543 2.176 1 91.75 8 THR B C 1
ATOM 764 O O . THR B 1 8 ? -3.434 -7.113 1.319 1 91.75 8 THR B O 1
ATOM 767 N N . LEU B 1 9 ? -4.73 -5.426 1.98 1 92.44 9 LEU B N 1
ATOM 768 C CA . LEU B 1 9 ? -4.664 -4.758 0.687 1 92.44 9 LEU B CA 1
ATOM 769 C C . LEU B 1 9 ? -3.256 -4.238 0.413 1 92.44 9 LEU B C 1
ATOM 771 O O . LEU B 1 9 ? -2.744 -4.383 -0.7 1 92.44 9 LEU B O 1
ATOM 775 N N . SER B 1 10 ? -2.625 -3.637 1.398 1 89.25 10 SER B N 1
ATOM 776 C CA . SER B 1 10 ? -1.286 -3.074 1.244 1 89.25 10 SER B CA 1
ATOM 777 C C . SER B 1 10 ? -0.271 -4.152 0.883 1 89.25 10 SER B C 1
ATOM 779 O O . SER B 1 10 ? 0.641 -3.914 0.089 1 89.25 10 SER B O 1
ATOM 781 N N . ARG B 1 11 ? -0.418 -5.266 1.459 1 90.81 11 ARG B N 1
ATOM 782 C CA . ARG B 1 11 ? 0.467 -6.387 1.163 1 90.81 11 ARG B CA 1
ATOM 783 C C . ARG B 1 11 ? 0.327 -6.828 -0.29 1 90.81 11 ARG B C 1
ATOM 785 O O . ARG B 1 11 ? 1.327 -7.07 -0.97 1 90.81 11 ARG B O 1
ATOM 792 N N . ALA B 1 12 ? -0.871 -6.973 -0.661 1 93.69 12 ALA B N 1
ATOM 793 C CA . ALA B 1 12 ? -1.12 -7.383 -2.041 1 93.69 12 ALA B CA 1
ATOM 794 C C . ALA B 1 12 ? -0.522 -6.383 -3.025 1 93.69 12 ALA B C 1
ATOM 796 O O . ALA B 1 12 ? 0.114 -6.773 -4.008 1 93.69 12 ALA B O 1
ATOM 797 N N . ILE B 1 13 ? -0.697 -5.164 -2.748 1 90.69 13 ILE B N 1
ATOM 798 C CA . ILE B 1 13 ? -0.211 -4.102 -3.623 1 90.69 13 ILE B CA 1
ATOM 799 C C . ILE B 1 13 ? 1.316 -4.117 -3.654 1 90.69 13 ILE B C 1
ATOM 801 O O . ILE B 1 13 ? 1.922 -4.039 -4.727 1 90.69 13 ILE B O 1
ATOM 805 N N . SER B 1 14 ? 1.918 -4.234 -2.52 1 89.38 14 SER B N 1
ATOM 806 C CA . SER B 1 14 ? 3.373 -4.262 -2.424 1 89.38 14 SER B CA 1
ATOM 807 C C . SER B 1 14 ? 3.951 -5.469 -3.16 1 89.38 14 SER B C 1
ATOM 809 O O . SER B 1 14 ? 4.93 -5.34 -3.9 1 89.38 14 SER B O 1
ATOM 811 N N . ASP B 1 15 ? 3.359 -6.562 -2.926 1 91.81 15 ASP B N 1
ATOM 812 C CA . ASP B 1 15 ? 3.834 -7.777 -3.58 1 91.81 15 ASP B CA 1
ATOM 813 C C . ASP B 1 15 ? 3.66 -7.688 -5.094 1 91.81 15 ASP B C 1
ATOM 815 O O . ASP B 1 15 ? 4.551 -8.078 -5.852 1 91.81 15 ASP B O 1
ATOM 819 N N . ALA B 1 16 ? 2.531 -7.191 -5.52 1 91.88 16 ALA B N 1
ATOM 820 C CA . ALA B 1 16 ? 2.287 -7.051 -6.953 1 91.88 16 ALA B CA 1
ATOM 821 C C . ALA B 1 16 ? 3.311 -6.121 -7.594 1 91.88 16 ALA B C 1
ATOM 823 O O . ALA B 1 16 ? 3.824 -6.402 -8.68 1 91.88 16 ALA B O 1
ATOM 824 N N . ARG B 1 17 ? 3.615 -5.102 -6.949 1 88 17 ARG B N 1
ATOM 825 C CA . ARG B 1 17 ? 4.605 -4.156 -7.461 1 88 17 ARG B CA 1
ATOM 826 C C . ARG B 1 17 ? 5.984 -4.797 -7.535 1 88 17 ARG B C 1
ATOM 828 O O . ARG B 1 17 ? 6.734 -4.566 -8.492 1 88 17 ARG B O 1
ATOM 835 N N . SER B 1 18 ? 6.305 -5.496 -6.543 1 89.88 18 SER B N 1
ATOM 836 C CA . SER B 1 18 ? 7.586 -6.195 -6.523 1 89.88 18 SER B CA 1
ATOM 837 C C . SER B 1 18 ? 7.699 -7.172 -7.691 1 89.88 18 SER B C 1
ATOM 839 O O . SER B 1 18 ? 8.742 -7.25 -8.344 1 89.88 18 SER B O 1
ATOM 841 N N . ILE B 1 19 ? 6.699 -7.844 -7.922 1 90.44 19 ILE B N 1
ATOM 842 C CA . ILE B 1 19 ? 6.676 -8.812 -9.008 1 90.44 19 ILE B CA 1
ATOM 843 C C . ILE B 1 19 ? 6.801 -8.094 -10.344 1 90.44 19 ILE B C 1
ATOM 845 O O . ILE B 1 19 ? 7.516 -8.547 -11.242 1 90.44 19 ILE B O 1
ATOM 849 N N . ARG B 1 20 ? 6.195 -7.004 -10.414 1 89.06 20 ARG B N 1
ATOM 850 C CA . ARG B 1 20 ? 6.27 -6.211 -11.633 1 89.06 20 ARG B CA 1
ATOM 851 C C . ARG B 1 20 ? 7.699 -5.738 -11.891 1 89.06 20 ARG B C 1
ATOM 853 O O . ARG B 1 20 ? 8.164 -5.746 -13.031 1 89.06 20 ARG B O 1
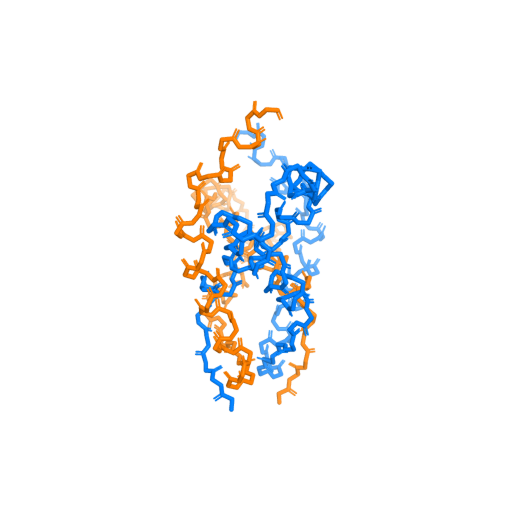ATOM 860 N N . LEU B 1 21 ? 8.359 -5.355 -10.883 1 88.44 21 LEU B N 1
ATOM 861 C CA . LEU B 1 21 ? 9.727 -4.867 -11 1 88.44 21 LEU B CA 1
ATOM 862 C C . LEU B 1 21 ? 10.664 -5.984 -11.445 1 88.44 21 LEU B C 1
ATOM 864 O O . LEU B 1 21 ? 11.664 -5.727 -12.125 1 88.44 21 LEU B O 1
ATOM 868 N N . HIS B 1 22 ? 10.328 -7.176 -11.156 1 86.75 22 HIS B N 1
ATOM 869 C CA . HIS B 1 22 ? 11.164 -8.32 -11.492 1 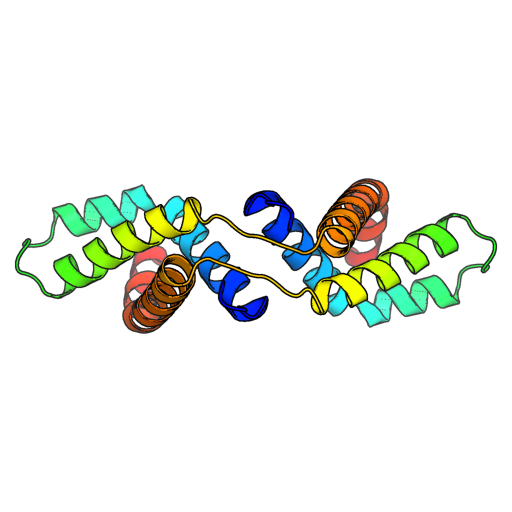86.75 22 HIS B CA 1
ATOM 870 C C . HIS B 1 22 ? 10.539 -9.156 -12.602 1 86.75 22 HIS B C 1
ATOM 872 O O . HIS B 1 22 ? 10.82 -10.352 -12.719 1 86.75 22 HIS B O 1
ATOM 878 N N . HIS B 1 23 ? 9.68 -8.617 -13.312 1 87.19 23 HIS B N 1
ATOM 879 C CA . HIS B 1 23 ? 8.898 -9.352 -14.305 1 87.19 23 HIS B CA 1
ATOM 880 C C . HIS B 1 23 ? 9.805 -10.055 -15.305 1 87.19 23 HIS B C 1
ATOM 882 O O . HIS B 1 23 ? 9.594 -11.219 -15.641 1 87.19 23 HIS B O 1
ATOM 888 N N . GLU B 1 24 ? 10.836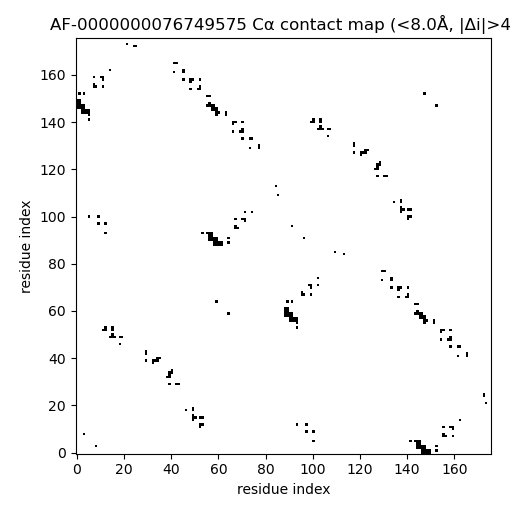 -9.352 -15.734 1 86.75 24 GLU B N 1
ATOM 889 C CA . GLU B 1 24 ? 11.68 -9.898 -16.781 1 86.75 24 GLU B CA 1
ATOM 890 C C . GLU B 1 24 ? 12.484 -11.102 -16.297 1 86.75 24 GLU B C 1
ATOM 892 O O . GLU B 1 24 ? 12.453 -12.172 -16.906 1 86.75 24 GLU B O 1
ATOM 897 N N . PRO B 1 25 ? 13.234 -10.945 -15.227 1 87.06 25 PRO B N 1
ATOM 898 C CA . PRO B 1 25 ? 13.93 -12.125 -14.711 1 87.06 25 PRO B CA 1
ATOM 899 C C . PRO B 1 25 ? 12.984 -13.305 -14.477 1 87.06 25 PRO B C 1
ATOM 901 O O . PRO B 1 25 ? 13.344 -14.453 -14.734 1 87.06 25 PRO B O 1
ATOM 904 N N . LEU B 1 26 ? 11.789 -13.109 -13.977 1 88.19 26 LEU B N 1
ATOM 905 C CA . LEU B 1 26 ? 10.82 -14.156 -13.703 1 88.19 26 LEU B CA 1
ATOM 906 C C . LEU B 1 26 ? 10.336 -14.805 -14.992 1 88.19 26 LEU B C 1
ATOM 908 O O . LEU B 1 26 ? 10.211 -16.031 -15.07 1 88.19 26 LEU B O 1
ATOM 912 N N . ALA B 1 27 ? 10.07 -13.953 -15.906 1 86.06 27 ALA B N 1
ATOM 913 C CA . ALA B 1 27 ? 9.633 -14.453 -17.203 1 86.06 27 ALA B CA 1
ATOM 914 C C . ALA B 1 27 ? 10.719 -15.305 -17.859 1 86.06 27 ALA B C 1
ATOM 916 O O . ALA B 1 27 ? 10.43 -16.344 -18.453 1 86.06 27 ALA B O 1
ATOM 917 N N . ASN B 1 28 ? 11.93 -14.875 -17.781 1 87.44 28 ASN B N 1
ATOM 918 C CA . ASN B 1 28 ? 13.055 -15.625 -18.328 1 87.44 28 ASN B CA 1
ATOM 919 C C . ASN B 1 28 ? 13.219 -16.969 -17.641 1 87.44 28 ASN B C 1
ATOM 921 O O . ASN B 1 28 ? 13.492 -17.984 -18.281 1 87.44 28 ASN B O 1
ATOM 925 N N . TYR B 1 29 ? 13.125 -16.953 -16.375 1 87.88 29 TYR B N 1
ATOM 926 C CA . TYR B 1 29 ? 13.18 -18.188 -15.609 1 87.88 29 TYR B CA 1
ATOM 927 C C . TYR B 1 29 ? 12.07 -19.141 -16.031 1 87.88 29 TYR B C 1
ATOM 929 O O . TYR B 1 29 ? 12.305 -20.328 -16.219 1 87.88 29 TYR B O 1
ATOM 937 N N . LEU B 1 30 ? 10.867 -18.609 -16.234 1 89.69 30 LEU B N 1
ATOM 938 C CA . LEU B 1 30 ? 9.711 -19.422 -16.609 1 89.69 30 LEU B CA 1
ATOM 939 C C . LEU B 1 30 ? 9.898 -20.016 -18 1 89.69 30 LEU B C 1
ATOM 941 O O . LEU B 1 30 ? 9.453 -21.125 -18.266 1 89.69 30 LEU B O 1
ATOM 945 N N . ALA B 1 31 ? 10.516 -19.281 -18.812 1 89.69 31 ALA B N 1
ATOM 946 C CA . ALA B 1 31 ? 10.734 -19.75 -20.172 1 89.69 31 ALA B CA 1
ATOM 947 C C . ALA B 1 31 ? 11.648 -20.969 -20.219 1 89.69 31 ALA B C 1
ATOM 949 O O . ALA B 1 31 ? 11.648 -21.719 -21.188 1 89.69 31 ALA B O 1
ATOM 950 N N . GLN B 1 32 ? 12.43 -21.078 -19.172 1 89.44 32 GLN B N 1
ATOM 951 C CA . GLN B 1 32 ? 13.375 -22.188 -19.109 1 89.44 32 GLN B CA 1
ATOM 952 C C . GLN B 1 32 ? 12.734 -23.422 -18.484 1 89.44 32 GLN B C 1
ATOM 954 O O . GLN B 1 32 ? 13.281 -24.516 -18.562 1 89.44 32 GLN B O 1
ATOM 959 N N . LEU B 1 33 ? 11.578 -23.203 -17.969 1 88.19 33 LEU B N 1
ATOM 960 C CA . LEU B 1 33 ? 10.891 -24.312 -17.297 1 88.19 33 LEU B CA 1
ATOM 961 C C . LEU B 1 33 ? 9.922 -25.016 -18.234 1 88.19 33 LEU B C 1
ATOM 963 O O . LEU B 1 33 ? 9.391 -24.391 -19.156 1 88.19 33 LEU B O 1
ATOM 967 N N . ASP B 1 34 ? 9.781 -26.344 -17.922 1 91.19 34 ASP B N 1
ATOM 968 C CA . ASP B 1 34 ? 8.711 -27.078 -18.578 1 91.19 34 ASP B CA 1
ATOM 969 C C . ASP B 1 34 ? 7.34 -26.609 -18.109 1 91.19 34 ASP B C 1
ATOM 971 O O . ASP B 1 34 ? 7.129 -26.391 -16.906 1 91.19 34 ASP B O 1
ATOM 975 N N . ALA B 1 35 ? 6.359 -26.438 -19.047 1 86.81 35 ALA B N 1
ATOM 976 C CA . ALA B 1 35 ? 5.027 -25.938 -18.734 1 86.81 35 ALA B CA 1
ATOM 977 C C . ALA B 1 35 ? 4.289 -26.875 -17.781 1 86.81 35 ALA B C 1
ATOM 979 O O . ALA B 1 35 ? 3.355 -26.453 -17.094 1 86.81 35 ALA B O 1
ATOM 980 N N . ASN B 1 36 ? 4.824 -28.109 -17.703 1 91.19 36 ASN B N 1
ATOM 981 C CA . ASN B 1 36 ? 4.184 -29.094 -16.844 1 91.19 36 ASN B CA 1
ATOM 982 C C . ASN B 1 36 ? 4.844 -29.141 -15.461 1 91.19 36 ASN B C 1
ATOM 984 O O . ASN B 1 36 ? 4.398 -29.875 -14.578 1 91.19 36 ASN B O 1
ATOM 988 N N . ASP B 1 37 ? 5.777 -28.344 -15.297 1 90.5 37 ASP B N 1
ATOM 989 C CA . ASP B 1 37 ? 6.445 -28.234 -14 1 90.5 37 ASP B CA 1
ATOM 990 C C . ASP B 1 37 ? 5.578 -27.469 -13 1 90.5 37 ASP B C 1
ATOM 992 O O . ASP B 1 37 ? 4.953 -26.469 -13.344 1 90.5 37 ASP B O 1
ATOM 996 N N . THR B 1 38 ? 5.473 -28.062 -11.797 1 90.19 38 THR B N 1
ATOM 997 C CA . THR B 1 38 ? 4.68 -27.453 -10.742 1 90.19 38 THR B CA 1
ATOM 998 C C . THR B 1 38 ? 5.148 -26.031 -10.477 1 90.19 38 THR B C 1
ATOM 1000 O O . THR B 1 38 ? 4.332 -25.141 -10.219 1 90.19 38 THR B O 1
ATOM 1003 N N . ASN B 1 39 ? 6.43 -25.828 -10.57 1 87.06 39 ASN B N 1
ATOM 1004 C CA . ASN B 1 39 ? 6.98 -24.484 -10.375 1 87.06 39 ASN B CA 1
ATOM 1005 C C . ASN B 1 39 ? 6.512 -23.516 -11.461 1 87.06 39 ASN B C 1
ATOM 1007 O O . ASN B 1 39 ? 6.258 -22.344 -11.195 1 87.06 39 ASN B O 1
ATOM 1011 N N . TYR B 1 40 ? 6.477 -24.016 -12.633 1 91.81 40 TYR B N 1
ATOM 1012 C CA . TYR B 1 40 ? 5.984 -23.203 -13.734 1 91.81 40 TYR B CA 1
ATOM 1013 C C . TYR B 1 40 ? 4.539 -22.781 -13.5 1 91.81 40 TYR B C 1
ATOM 1015 O O . TYR B 1 40 ? 4.203 -21.594 -13.609 1 91.81 40 TYR B O 1
ATOM 1023 N N . GLU B 1 41 ? 3.697 -23.734 -13.148 1 93.81 41 GLU B N 1
ATOM 1024 C CA . GLU B 1 41 ? 2.279 -23.453 -12.953 1 93.81 41 GLU B CA 1
ATOM 1025 C C . GLU B 1 41 ? 2.068 -22.422 -11.836 1 93.81 41 GLU B C 1
ATOM 1027 O O . GLU B 1 41 ? 1.284 -21.484 -11.992 1 93.81 41 GLU B O 1
ATOM 1032 N N . GLU B 1 42 ? 2.744 -22.641 -10.75 1 93.81 42 GLU B N 1
ATOM 1033 C CA . GLU B 1 42 ? 2.578 -21.781 -9.586 1 93.81 42 GLU B CA 1
ATOM 1034 C C . GLU B 1 42 ? 3.078 -20.359 -9.875 1 93.81 42 GLU B C 1
ATOM 1036 O O . GLU B 1 42 ? 2.406 -19.391 -9.547 1 93.81 42 GLU B O 1
ATOM 1041 N N . LEU B 1 43 ? 4.207 -20.281 -10.5 1 92.25 43 LEU B N 1
ATOM 1042 C CA . LEU B 1 43 ? 4.785 -18.984 -10.797 1 92.25 43 LEU B CA 1
ATOM 1043 C C . LEU B 1 43 ? 3.984 -18.266 -11.883 1 92.25 43 LEU B C 1
ATOM 1045 O O . LEU B 1 43 ? 3.799 -17.047 -11.82 1 92.25 43 LEU B O 1
ATOM 1049 N N . HIS B 1 44 ? 3.623 -19.016 -12.812 1 93.5 44 HIS B N 1
ATOM 1050 C CA . HIS B 1 44 ? 2.779 -18.453 -13.859 1 93.5 44 HIS B CA 1
ATOM 1051 C C . HIS B 1 44 ? 1.479 -17.906 -13.281 1 93.5 44 HIS B C 1
ATOM 1053 O O . HIS B 1 44 ? 1.06 -16.797 -13.633 1 93.5 44 HIS B O 1
ATOM 1059 N N . LYS B 1 45 ? 0.872 -18.656 -12.414 1 95.31 45 LYS B N 1
ATOM 1060 C CA . LYS B 1 45 ? -0.351 -18.234 -11.742 1 95.31 45 LYS B CA 1
ATOM 1061 C C . LYS B 1 45 ? -0.104 -16.984 -10.906 1 95.31 45 LYS B C 1
ATOM 1063 O O . LYS B 1 45 ? -0.94 -16.078 -10.867 1 95.31 45 LYS B O 1
ATOM 1068 N N . LEU B 1 46 ? 0.986 -16.969 -10.25 1 95.38 46 LEU B N 1
ATOM 1069 C CA . LEU B 1 46 ? 1.347 -15.812 -9.445 1 95.38 46 LEU B CA 1
ATOM 1070 C C . LEU B 1 46 ? 1.464 -14.562 -10.312 1 95.38 46 LEU B C 1
ATOM 1072 O O . LEU B 1 46 ? 0.984 -13.492 -9.938 1 95.38 46 LEU B O 1
ATOM 1076 N N . LEU B 1 47 ? 2.059 -14.672 -11.43 1 93.38 47 LEU B N 1
ATOM 1077 C CA . LEU B 1 47 ? 2.213 -13.547 -12.344 1 93.38 47 LEU B CA 1
ATOM 1078 C C . LEU B 1 47 ? 0.854 -13.047 -12.82 1 93.38 47 LEU B C 1
ATOM 1080 O O . LEU B 1 47 ? 0.627 -11.836 -12.898 1 93.38 47 LEU B O 1
ATOM 1084 N N . GLN B 1 48 ? -0.002 -13.977 -13.148 1 93.75 48 GLN B N 1
ATOM 1085 C CA . GLN B 1 48 ? -1.337 -13.617 -13.617 1 93.75 48 GLN B CA 1
ATOM 1086 C C . GLN B 1 48 ? -2.121 -12.891 -12.523 1 93.75 48 GLN B C 1
ATOM 1088 O O . GLN B 1 48 ? -2.758 -11.867 -12.789 1 93.75 48 GLN B O 1
ATOM 1093 N N . LEU B 1 49 ? -2.07 -13.469 -11.352 1 95.88 49 LEU B N 1
ATOM 1094 C CA . LEU B 1 49 ? -2.773 -12.852 -10.234 1 95.88 49 LEU B CA 1
ATOM 1095 C C . LEU B 1 49 ? -2.205 -11.477 -9.93 1 95.88 49 LEU B C 1
ATOM 1097 O O . LEU B 1 49 ? -2.953 -10.547 -9.602 1 95.88 49 LEU B O 1
ATOM 1101 N N . SER B 1 50 ? -0.952 -11.297 -9.961 1 94.38 50 SER B N 1
ATOM 1102 C CA . SER B 1 50 ? -0.312 -10.016 -9.703 1 94.38 50 SER B CA 1
ATOM 1103 C C . SER B 1 50 ? -0.819 -8.945 -10.664 1 94.38 50 SER B C 1
ATOM 1105 O O . SER B 1 50 ? -1.079 -7.809 -10.258 1 94.38 50 SER B O 1
ATOM 1107 N N . GLN B 1 51 ? -0.939 -9.266 -11.945 1 92.5 51 GLN B N 1
ATOM 1108 C CA . GLN B 1 51 ? -1.436 -8.328 -12.945 1 92.5 51 GLN B CA 1
ATOM 1109 C C . GLN B 1 51 ? -2.877 -7.926 -12.648 1 92.5 51 GLN B C 1
ATOM 1111 O O . GLN B 1 51 ? -3.252 -6.766 -12.836 1 92.5 51 GLN B O 1
ATOM 1116 N N . GLN B 1 52 ? -3.602 -8.875 -12.234 1 93.25 52 GLN B N 1
ATOM 1117 C CA . GLN B 1 52 ? -4.996 -8.602 -11.914 1 93.25 52 GLN B CA 1
ATOM 1118 C C . GLN B 1 52 ? -5.109 -7.684 -10.695 1 93.25 52 GLN B C 1
ATOM 1120 O O . GLN B 1 52 ? -6.004 -6.836 -10.633 1 93.25 52 GLN B O 1
ATOM 1125 N N . CYS B 1 53 ? -4.16 -7.836 -9.758 1 93.12 53 CYS B N 1
ATOM 1126 C CA . CYS B 1 53 ? -4.184 -7.023 -8.547 1 93.12 53 CYS B CA 1
ATOM 1127 C C . CYS B 1 53 ? -3.859 -5.566 -8.859 1 93.12 53 CYS B C 1
ATOM 1129 O O . CYS B 1 53 ? -4.234 -4.668 -8.102 1 93.12 53 CYS B O 1
ATOM 1131 N N . GLU B 1 54 ? -3.268 -5.332 -9.938 1 86.56 54 GLU B N 1
ATOM 1132 C CA . GLU B 1 54 ? -2.926 -3.965 -10.32 1 86.56 54 GLU B CA 1
ATOM 1133 C C . GLU B 1 54 ? -4.148 -3.217 -10.844 1 86.56 54 GLU B C 1
ATOM 1135 O O . GLU B 1 54 ? -4.141 -1.988 -10.93 1 86.56 54 GLU B O 1
ATOM 1140 N N . ASN B 1 55 ? -5.145 -3.953 -11.156 1 84.44 55 ASN B N 1
ATOM 1141 C CA . ASN B 1 55 ? -6.324 -3.348 -11.766 1 84.44 55 ASN B CA 1
ATOM 1142 C C . ASN B 1 55 ? -7.523 -3.383 -10.82 1 84.44 55 ASN B C 1
ATOM 1144 O O . ASN B 1 55 ? -8.672 -3.361 -11.266 1 84.44 55 ASN B O 1
ATOM 1148 N N . LEU B 1 56 ? -7.246 -3.5 -9.578 1 88.88 56 LEU B N 1
ATOM 1149 C CA . LEU B 1 56 ? -8.32 -3.549 -8.586 1 88.88 56 LEU B CA 1
ATOM 1150 C C . LEU B 1 56 ? -9.07 -2.219 -8.531 1 88.88 56 LEU B C 1
ATOM 1152 O O . LEU B 1 56 ? -8.453 -1.154 -8.648 1 88.88 56 LEU B O 1
ATOM 1156 N N . GLU B 1 57 ? -10.352 -2.396 -8.414 1 87.94 57 GLU B N 1
ATOM 1157 C CA . GLU B 1 57 ? -11.164 -1.218 -8.117 1 87.94 57 GLU B CA 1
ATOM 1158 C C . GLU B 1 57 ? -11.43 -1.092 -6.621 1 87.94 57 GLU B C 1
ATOM 1160 O O . GLU B 1 57 ? -12.109 -1.939 -6.031 1 87.94 57 GLU B O 1
ATOM 1165 N N . ILE B 1 58 ? -10.961 -0.092 -6.039 1 92.12 58 ILE B N 1
ATOM 1166 C CA . ILE B 1 58 ? -11.086 0.142 -4.605 1 92.12 58 ILE B CA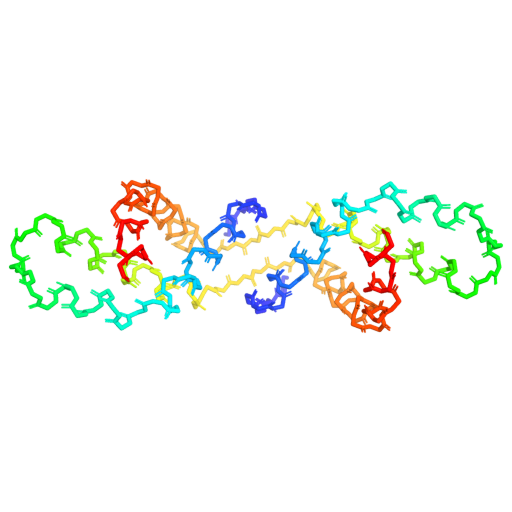 1
ATOM 1167 C C . ILE B 1 58 ? -12.086 1.266 -4.348 1 92.12 58 ILE B C 1
ATOM 1169 O O . ILE B 1 58 ? -12.039 2.309 -5.004 1 92.12 58 ILE B O 1
ATOM 1173 N N . GLN B 1 59 ? -12.93 0.917 -3.412 1 92.62 59 GLN B N 1
ATOM 1174 C CA . GLN B 1 59 ? -13.914 1.926 -3.043 1 92.62 59 GLN B CA 1
ATOM 1175 C C . GLN B 1 59 ? -13.789 2.309 -1.57 1 92.62 59 GLN B C 1
ATOM 1177 O O . GLN B 1 59 ? -13.531 1.452 -0.722 1 92.62 59 GLN B O 1
ATOM 1182 N N . VAL B 1 60 ? -13.945 3.617 -1.337 1 92.38 60 VAL B N 1
ATOM 1183 C CA . VAL B 1 60 ? -13.969 4.145 0.023 1 92.38 60 VAL B CA 1
ATOM 1184 C C . VAL B 1 60 ? -15.133 5.125 0.177 1 92.38 60 VAL B C 1
ATOM 1186 O O . VAL B 1 60 ? -15.703 5.578 -0.816 1 92.38 60 VAL B O 1
ATOM 1189 N N . LYS B 1 61 ? -15.539 5.305 1.408 1 93.25 61 LYS B N 1
ATOM 1190 C CA . LYS B 1 61 ? -16.531 6.348 1.676 1 93.25 61 LYS B CA 1
ATOM 1191 C C . LYS B 1 61 ? -16.016 7.715 1.224 1 93.25 61 LYS B C 1
ATOM 1193 O O . LYS B 1 61 ? -14.812 7.965 1.209 1 93.25 61 LYS B O 1
ATOM 1198 N N . PRO B 1 62 ? -16.938 8.523 0.787 1 93.81 62 PRO B N 1
ATOM 1199 C CA . PRO B 1 62 ? -16.547 9.859 0.333 1 93.81 62 PRO B CA 1
ATOM 1200 C C . PRO B 1 62 ? -15.672 10.594 1.348 1 93.81 62 PRO B C 1
ATOM 1202 O O . PRO B 1 62 ? -14.695 11.242 0.97 1 93.81 62 PRO B O 1
ATOM 1205 N N . GLU B 1 63 ? -16.016 10.523 2.6 1 93.69 63 GLU B N 1
ATOM 1206 C CA . GLU B 1 63 ? -15.242 11.188 3.645 1 93.69 63 GLU B CA 1
ATOM 1207 C C . GLU B 1 63 ? -13.828 10.625 3.74 1 93.69 63 GLU B C 1
ATOM 1209 O O . GLU B 1 63 ? -12.883 11.352 4.035 1 93.69 63 GLU B O 1
ATOM 1214 N N . ASP B 1 64 ? -13.773 9.336 3.543 1 93.88 64 ASP B N 1
ATOM 1215 C CA . ASP B 1 64 ? -12.461 8.703 3.568 1 93.88 64 ASP B CA 1
ATOM 1216 C C . ASP B 1 64 ? -11.641 9.094 2.344 1 93.88 64 ASP B C 1
ATOM 1218 O O . ASP B 1 64 ? -10.422 9.281 2.439 1 93.88 64 ASP B O 1
ATOM 1222 N N . ALA B 1 65 ? -12.297 9.164 1.174 1 94.69 65 ALA B N 1
ATOM 1223 C CA . ALA B 1 65 ? -11.602 9.617 -0.028 1 94.69 65 ALA B CA 1
ATOM 1224 C C . ALA B 1 65 ? -11.047 11.023 0.164 1 94.69 65 ALA B C 1
ATOM 1226 O O . ALA B 1 65 ? -9.906 11.305 -0.223 1 94.69 65 ALA B O 1
ATOM 1227 N N . GLU B 1 66 ? -11.844 11.844 0.783 1 95.69 66 GLU B N 1
ATOM 1228 C CA . GLU B 1 66 ? -11.398 13.203 1.061 1 95.69 66 GLU B CA 1
ATOM 1229 C C . GLU B 1 66 ? -10.227 13.211 2.041 1 95.69 66 GLU B C 1
ATOM 1231 O O . GLU B 1 66 ? -9.273 13.977 1.874 1 95.69 66 GLU B O 1
ATOM 1236 N N . LEU B 1 67 ? -10.352 12.414 3.074 1 96.56 67 LEU B N 1
ATOM 1237 C CA . LEU B 1 67 ? -9.281 12.266 4.059 1 96.56 67 LEU B CA 1
ATOM 1238 C C . LEU B 1 67 ? -7.973 11.875 3.385 1 96.56 67 LEU B C 1
ATOM 1240 O O . LEU B 1 67 ? -6.93 12.477 3.645 1 96.56 67 LEU B O 1
ATOM 1244 N N . ILE B 1 68 ? -8.008 10.898 2.521 1 96.31 68 ILE B N 1
ATOM 1245 C CA . ILE B 1 68 ? -6.848 10.383 1.811 1 96.31 68 ILE B CA 1
ATOM 1246 C C . ILE B 1 68 ? -6.223 11.492 0.965 1 96.31 68 ILE B C 1
ATOM 1248 O O . ILE B 1 68 ? -5.008 11.695 1 1 96.31 68 ILE B O 1
ATOM 1252 N N . ASN B 1 69 ? -7.055 12.211 0.267 1 96.31 69 ASN B N 1
ATOM 1253 C CA . ASN B 1 69 ? -6.57 13.289 -0.592 1 96.31 69 ASN B CA 1
ATOM 1254 C C . ASN B 1 69 ? -5.914 14.398 0.22 1 96.31 69 ASN B C 1
ATOM 1256 O O . ASN B 1 69 ? -4.855 14.914 -0.157 1 96.31 69 ASN B O 1
ATOM 1260 N N . ARG B 1 70 ? -6.48 14.742 1.311 1 96.81 70 ARG B N 1
ATOM 1261 C CA . ARG B 1 70 ? -5.934 15.773 2.182 1 96.81 70 ARG B CA 1
ATOM 1262 C C . ARG B 1 70 ? -4.613 15.328 2.799 1 96.81 70 ARG B C 1
ATOM 1264 O O . ARG B 1 70 ? -3.656 16.094 2.859 1 96.81 70 ARG B O 1
ATOM 1271 N N . PHE B 1 71 ? -4.594 14.094 3.176 1 97.44 71 PHE B N 1
ATOM 1272 C CA . PHE B 1 71 ? -3.383 13.555 3.779 1 97.44 71 PHE B CA 1
ATOM 1273 C C . PHE B 1 71 ? -2.244 13.516 2.768 1 97.44 71 PHE B C 1
ATOM 1275 O O . PHE B 1 71 ? -1.13 13.953 3.061 1 97.44 71 PHE B O 1
ATOM 1282 N N . ASN B 1 72 ? -2.529 13.031 1.628 1 96.56 72 ASN B N 1
ATOM 1283 C CA . ASN B 1 72 ? -1.498 12.969 0.596 1 96.56 72 ASN B CA 1
ATOM 1284 C C . ASN B 1 72 ? -0.989 14.359 0.227 1 96.56 72 ASN B C 1
ATOM 1286 O O . ASN B 1 72 ? 0.214 14.555 0.051 1 96.56 72 ASN B O 1
ATOM 1290 N N . ALA B 1 73 ? -1.942 15.359 0.103 1 96.25 73 ALA B N 1
ATOM 1291 C CA . ALA B 1 73 ? -1.558 16.719 -0.248 1 96.25 73 ALA B CA 1
ATOM 1292 C C . ALA B 1 73 ? -0.665 17.328 0.828 1 96.25 73 ALA B C 1
ATOM 1294 O O . ALA B 1 73 ? 0.357 17.953 0.519 1 96.25 73 ALA B O 1
ATOM 1295 N N . LEU B 1 74 ? -1.01 17.109 2.059 1 96.31 74 LEU B N 1
ATOM 1296 C CA . LEU B 1 74 ? -0.24 17.672 3.164 1 96.31 74 LEU B CA 1
ATOM 1297 C C . LEU B 1 74 ? 1.11 16.984 3.293 1 96.31 74 LEU B C 1
ATOM 1299 O O . LEU B 1 74 ? 2.123 17.625 3.572 1 96.31 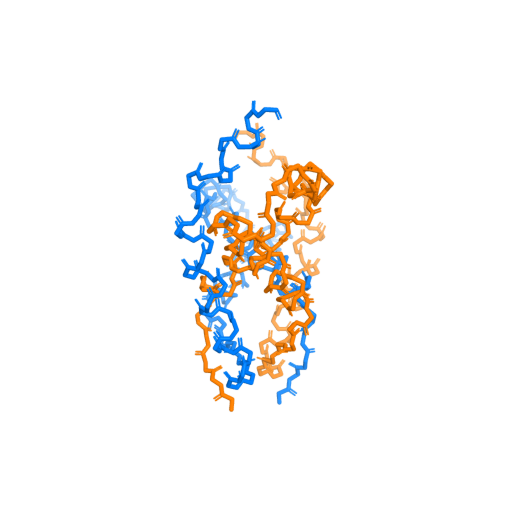74 LEU B O 1
ATOM 1303 N N . SER B 1 75 ? 1.131 15.664 3.105 1 94.56 75 SER B N 1
ATOM 1304 C CA . SER B 1 75 ? 2.377 14.906 3.119 1 94.56 75 SER B CA 1
ATOM 1305 C C . SER B 1 75 ? 3.34 15.398 2.047 1 94.56 75 SER B C 1
ATOM 1307 O O . SER B 1 75 ? 4.539 15.539 2.297 1 94.56 75 SER B O 1
ATOM 1309 N N . ASP B 1 76 ? 2.818 15.68 0.854 1 93.88 76 ASP B N 1
ATOM 1310 C CA . ASP B 1 76 ? 3.633 16.219 -0.23 1 93.88 76 ASP B CA 1
ATOM 1311 C C . ASP B 1 76 ? 4.207 17.578 0.144 1 93.88 76 ASP B C 1
ATOM 1313 O O . ASP B 1 76 ? 5.375 17.859 -0.123 1 93.88 76 ASP B O 1
ATOM 1317 N N . GLN B 1 77 ? 3.344 18.344 0.766 1 92.94 77 GLN B N 1
ATOM 1318 C CA . GLN B 1 77 ? 3.729 19.703 1.122 1 92.94 77 GLN B CA 1
ATOM 1319 C C . GLN B 1 77 ? 4.828 19.703 2.182 1 92.94 77 GLN B C 1
ATOM 1321 O O . GLN B 1 77 ? 5.715 20.562 2.16 1 92.94 77 GLN B O 1
ATOM 1326 N N . LEU B 1 78 ? 4.805 18.703 3.031 1 92.5 78 LEU B N 1
ATOM 1327 C CA . LEU B 1 78 ? 5.707 18.703 4.18 1 92.5 78 LEU B CA 1
ATOM 1328 C C . LEU B 1 78 ? 6.848 17.703 3.971 1 92.5 78 LEU B C 1
ATOM 1330 O O . LEU B 1 78 ? 7.59 17.406 4.906 1 92.5 78 LEU B O 1
ATOM 1334 N N . SER B 1 79 ? 6.949 17.156 2.77 1 87 79 SER B N 1
ATOM 1335 C CA . SER B 1 79 ? 7.898 16.078 2.486 1 87 79 SER B CA 1
ATOM 1336 C C . SER B 1 79 ? 9.328 16.516 2.809 1 87 79 SER B C 1
ATOM 1338 O O . SER B 1 79 ? 10.102 15.734 3.375 1 87 79 SER B O 1
ATOM 1340 N N . TYR B 1 80 ? 9.633 17.703 2.469 1 82.62 80 TYR B N 1
ATOM 1341 C CA . TYR B 1 80 ? 10.984 18.188 2.717 1 82.62 80 TYR B CA 1
ATOM 1342 C C . TYR B 1 80 ? 11.25 18.328 4.211 1 82.62 80 TYR B C 1
ATOM 1344 O O . TYR B 1 80 ? 12.328 17.969 4.691 1 82.62 80 TYR B O 1
ATOM 1352 N N . LYS B 1 81 ? 10.266 18.859 4.945 1 79.94 81 LYS B N 1
ATOM 1353 C CA . LYS B 1 81 ? 10.398 19.031 6.387 1 79.94 81 LYS B CA 1
ATOM 1354 C C . LYS B 1 81 ? 10.547 17.672 7.086 1 79.94 81 LYS B C 1
ATOM 1356 O O . LYS B 1 81 ? 11.375 17.516 7.98 1 79.94 81 LYS B O 1
ATOM 1361 N N . LEU B 1 82 ? 9.875 16.719 6.648 1 82.5 82 LEU B N 1
ATOM 1362 C CA . LEU B 1 82 ? 9.906 15.375 7.211 1 82.5 82 LEU B CA 1
ATOM 1363 C C . LEU B 1 82 ? 11.242 14.695 6.914 1 82.5 82 LEU B C 1
ATOM 1365 O O . LEU B 1 8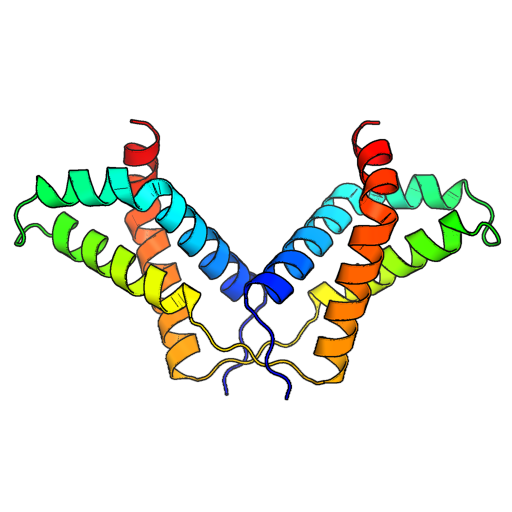2 ? 11.789 13.992 7.77 1 82.5 82 LEU B O 1
ATOM 1369 N N . ALA B 1 83 ? 11.719 14.867 5.75 1 77.88 83 ALA B N 1
ATOM 1370 C CA . ALA B 1 83 ? 13 14.289 5.367 1 77.88 83 ALA B CA 1
ATOM 1371 C C . ALA B 1 83 ? 14.125 14.828 6.242 1 77.88 83 ALA B C 1
ATOM 1373 O O . ALA B 1 83 ? 15.039 14.094 6.617 1 77.88 83 ALA B O 1
ATOM 1374 N N . SER B 1 84 ? 14.047 16.016 6.492 1 74.75 84 SER B N 1
ATOM 1375 C CA . SER B 1 84 ? 15.07 16.656 7.316 1 74.75 84 SER B CA 1
ATOM 1376 C C . SER B 1 84 ? 15.031 16.141 8.75 1 74.75 84 SER B C 1
ATOM 1378 O O . SER B 1 84 ? 16.062 16.094 9.43 1 74.75 84 SER B O 1
ATOM 1380 N N . MET B 1 85 ? 13.922 15.719 9.219 1 73.38 85 MET B N 1
ATOM 1381 C CA . MET B 1 85 ? 13.75 15.195 10.57 1 73.38 85 MET B CA 1
ATOM 1382 C C . MET B 1 85 ? 14.258 13.766 10.68 1 73.38 85 MET B C 1
ATOM 1384 O O . MET B 1 85 ? 14.742 13.344 11.734 1 73.38 85 MET B O 1
ATOM 1388 N N . ASN B 1 86 ? 14.008 13 9.602 1 63 86 ASN B N 1
ATOM 1389 C CA . ASN B 1 86 ? 14.461 11.609 9.594 1 63 86 ASN B CA 1
ATOM 1390 C C . ASN B 1 86 ? 15.984 11.516 9.516 1 63 86 ASN B C 1
ATOM 1392 O O . ASN B 1 86 ? 16.562 10.477 9.828 1 63 86 ASN B O 1
ATOM 1396 N N . ALA B 1 87 ? 16.5 12.547 8.945 1 56.84 87 ALA B N 1
ATOM 1397 C CA . ALA B 1 87 ? 17.953 12.602 8.828 1 56.84 87 ALA B CA 1
ATOM 1398 C C . ALA B 1 87 ? 18.594 12.938 10.172 1 56.84 87 ALA B C 1
ATOM 1400 O O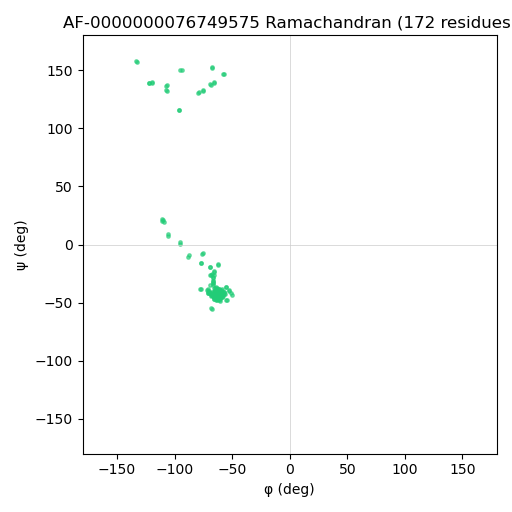 . ALA B 1 87 ? 19.812 12.812 10.336 1 56.84 87 ALA B O 1
ATOM 1401 N N . ILE B 1 88 ? 17.812 13.242 11.094 1 43.78 88 ILE B N 1
ATOM 1402 C CA . ILE B 1 88 ? 18.406 13.5 12.406 1 43.78 88 ILE B CA 1
ATOM 1403 C C . ILE B 1 88 ? 18.281 12.258 13.281 1 43.78 88 ILE B C 1
ATOM 1405 O O . ILE B 1 88 ? 17.25 11.594 13.281 1 43.78 88 ILE B O 1
#

Organism: NCBI:txid190893